Protein AF-A0A3A4ZNN9-F1 (afdb_monomer_lite)

Structure (mmCIF, N/CA/C/O backbone):
data_AF-A0A3A4ZNN9-F1
#
_entry.id   AF-A0A3A4ZNN9-F1
#
loop_
_atom_site.group_PDB
_atom_site.id
_atom_site.type_symbol
_atom_site.label_atom_id
_atom_site.label_alt_id
_atom_site.label_comp_id
_atom_site.label_asym_id
_atom_site.label_entity_id
_atom_site.label_seq_id
_atom_site.pdbx_PDB_ins_code
_atom_site.Cartn_x
_atom_site.Cartn_y
_atom_site.Cartn_z
_atom_site.occupancy
_atom_site.B_iso_or_equiv
_atom_site.auth_seq_id
_atom_site.auth_comp_id
_atom_site.auth_asym_id
_atom_site.auth_atom_id
_atom_site.pdbx_PDB_model_num
ATOM 1 N N . LYS A 1 1 ? -0.659 -15.691 0.644 1.00 76.62 1 LYS A N 1
ATOM 2 C CA . LYS A 1 1 ? -0.048 -16.560 -0.401 1.00 76.62 1 LYS A CA 1
ATOM 3 C C . LYS A 1 1 ? 0.204 -15.846 -1.738 1.00 76.62 1 LYS A C 1
ATOM 5 O O . LYS A 1 1 ? 1.299 -15.991 -2.253 1.00 76.62 1 LYS A O 1
ATOM 10 N N . ALA A 1 2 ? -0.727 -15.054 -2.300 1.00 87.44 2 ALA A N 1
ATOM 11 C CA . ALA A 1 2 ? -0.527 -14.409 -3.616 1.00 87.44 2 ALA A CA 1
ATOM 12 C C . ALA A 1 2 ? 0.765 -13.566 -3.726 1.00 87.44 2 ALA A C 1
ATOM 14 O O . ALA A 1 2 ? 1.509 -13.723 -4.688 1.00 87.44 2 ALA A O 1
ATOM 15 N N . VAL A 1 3 ? 1.066 -12.752 -2.705 1.00 88.44 3 VAL A N 1
ATOM 16 C CA . VAL A 1 3 ? 2.299 -11.942 -2.631 1.00 88.44 3 VAL A CA 1
ATOM 17 C C . VAL A 1 3 ? 3.561 -12.810 -2.551 1.00 88.44 3 VAL A C 1
ATOM 19 O O . VAL A 1 3 ? 4.533 -12.549 -3.249 1.00 88.44 3 VAL A O 1
ATOM 22 N N . GLN A 1 4 ? 3.540 -13.874 -1.741 1.00 89.44 4 GLN A N 1
ATOM 23 C CA . GLN A 1 4 ? 4.664 -14.815 -1.612 1.00 89.44 4 GLN A CA 1
ATOM 24 C C . GLN A 1 4 ? 4.959 -15.534 -2.935 1.00 89.44 4 GLN A C 1
ATOM 26 O O . GLN A 1 4 ? 6.116 -15.749 -3.266 1.00 89.44 4 GLN A O 1
ATOM 31 N N . LEU A 1 5 ? 3.916 -15.850 -3.708 1.00 93.62 5 LEU A N 1
ATOM 32 C CA . LEU A 1 5 ? 4.018 -16.479 -5.027 1.00 93.62 5 LEU A CA 1
ATOM 33 C C . LEU A 1 5 ? 4.290 -15.478 -6.163 1.00 93.62 5 LEU A C 1
ATOM 35 O O . LEU A 1 5 ? 4.192 -15.856 -7.327 1.00 93.62 5 LEU A O 1
ATOM 39 N N . LYS A 1 6 ? 4.549 -14.198 -5.853 1.00 94.31 6 LYS A N 1
ATOM 40 C CA . LYS A 1 6 ? 4.762 -13.117 -6.833 1.00 94.31 6 LYS A CA 1
ATOM 41 C C . LYS A 1 6 ? 3.646 -12.997 -7.888 1.00 94.31 6 LYS A C 1
ATOM 43 O O . LYS A 1 6 ? 3.847 -12.458 -8.975 1.00 94.31 6 LYS A O 1
ATOM 48 N N . ASN A 1 7 ? 2.433 -13.462 -7.576 1.00 96.25 7 ASN A N 1
ATOM 49 C CA . ASN A 1 7 ? 1.313 -13.424 -8.511 1.00 96.25 7 ASN A CA 1
ATOM 50 C C . ASN A 1 7 ? 0.651 -12.040 -8.474 1.00 96.25 7 ASN A C 1
ATOM 52 O O . ASN A 1 7 ? -0.259 -11.794 -7.676 1.00 96.25 7 ASN A O 1
ATOM 56 N N . LYS A 1 8 ? 1.124 -11.147 -9.351 1.00 96.50 8 LYS A N 1
ATOM 57 C CA . LYS A 1 8 ? 0.707 -9.737 -9.426 1.00 96.50 8 LYS A CA 1
ATOM 58 C C . LYS A 1 8 ? -0.808 -9.590 -9.600 1.00 96.50 8 LYS A C 1
ATOM 60 O O . LYS A 1 8 ? -1.437 -8.845 -8.855 1.00 96.50 8 LYS A O 1
ATOM 65 N N . ILE A 1 9 ? -1.408 -10.355 -10.517 1.00 95.50 9 ILE A N 1
ATOM 66 C CA . ILE A 1 9 ? -2.849 -10.287 -10.814 1.00 95.50 9 ILE A CA 1
ATOM 67 C C . ILE A 1 9 ? -3.674 -10.680 -9.585 1.00 95.50 9 ILE A C 1
ATOM 69 O O . ILE A 1 9 ? -4.559 -9.932 -9.170 1.00 95.50 9 ILE A O 1
ATOM 73 N N . ARG A 1 10 ? -3.365 -11.824 -8.958 1.00 96.75 10 ARG A N 1
ATOM 74 C CA . ARG A 1 10 ? -4.096 -12.280 -7.764 1.00 96.75 10 ARG A CA 1
ATOM 75 C C . ARG A 1 10 ? -3.905 -11.342 -6.579 1.00 96.75 10 ARG A C 1
ATOM 77 O O . ARG A 1 10 ? -4.840 -11.159 -5.811 1.00 96.75 10 ARG A O 1
ATOM 84 N N . ALA A 1 11 ? -2.720 -10.759 -6.415 1.00 96.75 11 ALA A N 1
ATOM 85 C CA . ALA A 1 11 ? -2.468 -9.814 -5.336 1.00 96.75 11 ALA A CA 1
ATOM 86 C C . ALA A 1 11 ? -3.244 -8.501 -5.523 1.00 96.75 11 ALA A C 1
ATOM 88 O O . ALA A 1 11 ? -3.866 -8.032 -4.574 1.00 96.75 11 ALA A O 1
ATOM 89 N N . GLN A 1 12 ? -3.279 -7.949 -6.741 1.00 97.25 12 GLN A N 1
ATOM 90 C CA . GLN A 1 12 ? -4.106 -6.778 -7.055 1.00 97.25 12 GLN A CA 1
ATOM 91 C C . GLN A 1 12 ? -5.592 -7.064 -6.820 1.00 97.25 12 GLN A C 1
ATOM 93 O O . GLN A 1 12 ? -6.267 -6.277 -6.163 1.00 97.25 12 GLN A O 1
ATOM 98 N N . ALA A 1 13 ? -6.092 -8.203 -7.311 1.00 96.88 13 ALA A N 1
ATOM 99 C CA . ALA A 1 13 ? -7.482 -8.605 -7.111 1.00 96.88 13 ALA A CA 1
ATOM 100 C C . ALA A 1 13 ? -7.822 -8.750 -5.620 1.00 96.88 13 ALA A C 1
ATOM 102 O O . ALA A 1 13 ? -8.837 -8.229 -5.173 1.00 96.88 13 ALA A O 1
ATOM 103 N N . ALA A 1 14 ? -6.943 -9.381 -4.835 1.00 96.19 14 ALA A N 1
ATOM 104 C CA . ALA A 1 14 ? -7.132 -9.511 -3.394 1.00 96.19 14 ALA A CA 1
ATOM 105 C C . ALA A 1 14 ? -7.199 -8.146 -2.692 1.00 96.19 14 ALA A C 1
ATOM 107 O O . ALA A 1 14 ? -8.069 -7.945 -1.855 1.00 96.19 14 ALA A O 1
ATOM 108 N N . MET A 1 15 ? -6.334 -7.193 -3.052 1.00 95.88 15 MET A N 1
ATOM 109 C CA . MET A 1 15 ? -6.370 -5.841 -2.476 1.00 95.88 15 MET A CA 1
ATOM 110 C C . MET A 1 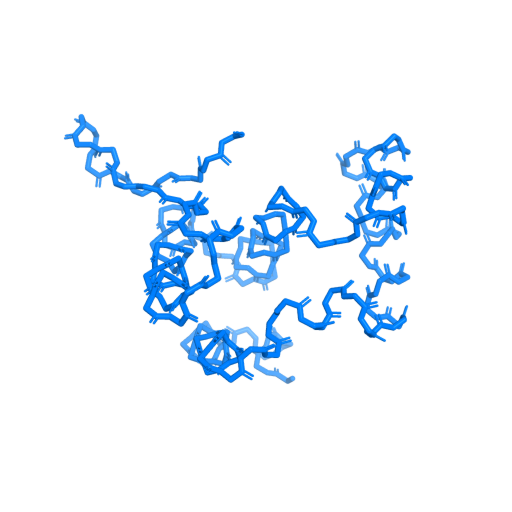15 ? -7.672 -5.105 -2.795 1.00 95.88 15 MET A C 1
ATOM 112 O O . MET A 1 15 ? -8.194 -4.402 -1.935 1.00 95.88 15 MET A O 1
ATOM 116 N N . LEU A 1 16 ? -8.203 -5.270 -4.011 1.00 96.69 16 LEU A N 1
ATOM 117 C CA . LEU A 1 16 ? -9.486 -4.678 -4.391 1.00 96.69 16 LEU A CA 1
ATOM 118 C C . LEU A 1 16 ? -10.638 -5.294 -3.595 1.00 96.69 16 LEU A C 1
ATOM 120 O O . LEU A 1 16 ? -11.416 -4.545 -3.020 1.00 96.69 16 LEU A O 1
ATOM 124 N N . VAL A 1 17 ? -10.691 -6.624 -3.477 1.00 96.44 17 VAL A N 1
ATOM 125 C CA . VAL A 1 17 ? -11.717 -7.312 -2.672 1.00 96.44 17 VAL A CA 1
ATOM 126 C C . VAL A 1 17 ? -11.640 -6.897 -1.202 1.00 96.44 17 VAL A C 1
ATOM 128 O O . VAL A 1 17 ? -12.660 -6.595 -0.594 1.00 96.44 17 VAL A O 1
ATOM 131 N N . LEU A 1 18 ? -10.434 -6.818 -0.629 1.00 94.62 18 LEU A N 1
ATOM 132 C CA . LEU A 1 18 ? -10.253 -6.354 0.748 1.00 94.62 18 LEU A CA 1
ATOM 133 C C . LEU A 1 18 ? -10.705 -4.898 0.927 1.00 94.62 18 LEU A C 1
ATOM 135 O O . LEU A 1 18 ? -11.238 -4.560 1.978 1.00 94.62 18 LEU A O 1
ATOM 139 N N . ALA A 1 19 ? -10.500 -4.032 -0.069 1.00 94.31 19 ALA A N 1
ATOM 140 C CA . ALA A 1 19 ? -10.992 -2.657 -0.027 1.00 94.31 19 ALA A CA 1
ATOM 141 C C . ALA A 1 19 ? -12.523 -2.588 -0.143 1.00 94.31 19 ALA A C 1
ATOM 143 O O . ALA A 1 19 ? -13.145 -1.807 0.568 1.00 94.31 19 ALA A O 1
ATOM 144 N N . GLU A 1 20 ? -13.132 -3.404 -1.008 1.00 94.38 20 GLU A N 1
ATOM 145 C CA . GLU A 1 20 ? -14.593 -3.484 -1.172 1.00 94.38 20 GLU A CA 1
ATOM 146 C C . GLU A 1 20 ? -15.294 -3.976 0.095 1.00 94.38 20 GLU A C 1
ATOM 148 O O . GLU A 1 20 ? -16.408 -3.550 0.384 1.00 94.38 20 GLU A O 1
ATOM 153 N N . GLN A 1 21 ? -14.634 -4.850 0.852 1.00 93.38 21 GLN A N 1
ATOM 154 C CA . GLN A 1 21 ? -15.141 -5.413 2.101 1.00 93.38 21 GLN A CA 1
ATOM 155 C C . GLN A 1 21 ? -14.712 -4.631 3.346 1.00 93.38 21 GLN A C 1
ATOM 157 O O . GLN A 1 21 ? -14.925 -5.109 4.455 1.00 93.38 21 GLN A O 1
ATOM 162 N N . ASP A 1 22 ? -14.081 -3.463 3.187 1.00 89.00 22 ASP A N 1
ATOM 163 C CA . ASP A 1 22 ? -13.598 -2.653 4.308 1.00 89.00 22 ASP A CA 1
ATOM 164 C C . ASP A 1 22 ? -12.575 -3.358 5.225 1.00 89.00 22 ASP A C 1
ATOM 166 O O . ASP A 1 22 ? -12.318 -2.910 6.336 1.00 89.00 22 ASP A O 1
ATOM 170 N N . TYR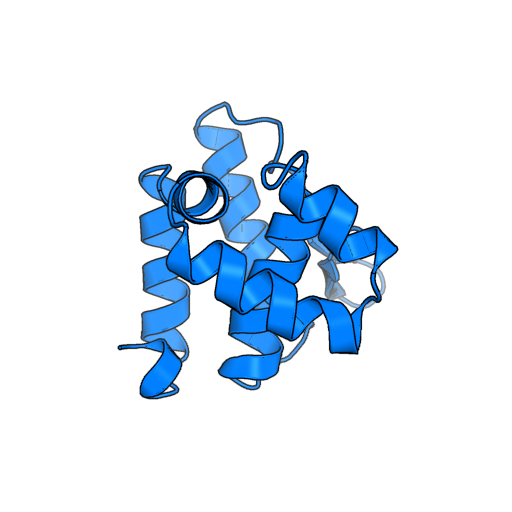 A 1 23 ? -11.932 -4.426 4.750 1.00 92.00 23 TYR A N 1
ATOM 171 C CA . TYR A 1 23 ? -10.883 -5.137 5.484 1.00 92.00 23 TYR A CA 1
ATOM 172 C C . TYR A 1 23 ? -9.490 -4.558 5.241 1.00 92.00 23 TYR A C 1
ATOM 174 O O . TYR A 1 23 ? -8.592 -4.725 6.066 1.00 92.00 23 TYR A O 1
ATOM 182 N N . LEU A 1 24 ? -9.269 -3.887 4.106 1.00 90.25 24 LEU A N 1
ATOM 183 C CA . LEU A 1 24 ? -7.942 -3.375 3.763 1.00 90.25 24 LEU A CA 1
ATOM 184 C C . LEU A 1 24 ? -7.481 -2.258 4.712 1.00 90.25 24 LEU A C 1
ATOM 186 O O . LEU A 1 24 ? -6.284 -2.109 4.933 1.00 90.25 24 LEU A O 1
ATOM 190 N N . ASP A 1 25 ? -8.390 -1.460 5.271 1.00 87.12 25 ASP A N 1
ATOM 191 C CA . ASP A 1 25 ? -8.020 -0.480 6.292 1.00 87.12 25 ASP A CA 1
ATOM 192 C C . ASP A 1 25 ? -7.947 -1.075 7.693 1.00 87.12 25 ASP A C 1
ATOM 194 O O . ASP A 1 25 ? -7.040 -0.720 8.446 1.00 87.12 25 ASP A O 1
ATOM 198 N N . GLN A 1 26 ? -8.841 -2.009 8.009 1.00 91.69 26 GLN A N 1
ATOM 199 C CA . GLN A 1 26 ? -8.829 -2.754 9.265 1.00 91.69 26 GLN A CA 1
ATOM 200 C C . GLN A 1 26 ? -7.534 -3.538 9.452 1.00 91.69 26 GLN A C 1
ATOM 202 O O . GLN A 1 26 ? -6.964 -3.491 10.534 1.00 91.69 26 GLN A O 1
ATOM 207 N N . ILE A 1 27 ? -6.985 -4.172 8.409 1.00 92.50 27 ILE A N 1
ATOM 208 C CA . ILE A 1 27 ? -5.772 -4.995 8.547 1.00 92.50 27 ILE A CA 1
ATOM 209 C C . ILE A 1 27 ? -4.560 -4.196 9.056 1.00 92.50 27 ILE A C 1
ATOM 211 O O . ILE A 1 27 ? -3.727 -4.733 9.777 1.00 92.50 27 ILE A O 1
ATOM 215 N N . LEU A 1 28 ? -4.464 -2.899 8.736 1.00 91.44 28 LEU A N 1
ATOM 216 C CA . LEU A 1 28 ? -3.388 -2.042 9.249 1.00 91.44 28 LEU A CA 1
ATOM 217 C C . LEU A 1 28 ? -3.583 -1.664 10.721 1.00 91.44 28 LEU A C 1
ATOM 219 O O . LEU A 1 28 ? -2.617 -1.288 11.380 1.00 91.44 28 LEU A O 1
ATOM 223 N N . VAL A 1 29 ? -4.813 -1.740 11.226 1.00 92.38 29 VAL A N 1
ATOM 224 C CA . VAL A 1 29 ? -5.178 -1.383 12.600 1.00 92.38 29 VAL A CA 1
ATOM 225 C C . VAL A 1 29 ? -5.212 -2.620 13.495 1.00 92.38 29 VAL A C 1
ATOM 227 O O . VAL A 1 29 ? -4.679 -2.576 14.596 1.00 92.38 29 VAL A O 1
ATOM 230 N N . GLU A 1 30 ? -5.794 -3.718 13.026 1.00 93.81 30 GLU A N 1
ATOM 231 C CA . GLU A 1 30 ? -6.199 -4.870 13.837 1.00 93.81 30 GLU A CA 1
ATOM 232 C C . GLU A 1 30 ? -5.185 -6.024 13.807 1.00 93.81 30 GLU A C 1
ATOM 234 O O . GLU A 1 30 ? -5.065 -6.754 14.788 1.00 93.81 30 GLU A O 1
ATOM 239 N N . ASP A 1 31 ? -4.410 -6.187 12.728 1.00 94.69 31 ASP A N 1
ATOM 240 C CA . ASP A 1 31 ? -3.427 -7.274 12.629 1.00 94.69 31 ASP A CA 1
ATOM 241 C C . ASP A 1 31 ? -2.102 -6.888 13.310 1.00 94.69 31 ASP A C 1
ATOM 243 O O . ASP A 1 31 ? -1.193 -6.308 12.710 1.00 94.69 31 ASP A O 1
ATOM 247 N N . ASP A 1 32 ? -1.978 -7.243 14.591 1.00 94.50 32 ASP A N 1
ATOM 248 C CA . ASP A 1 32 ? -0.782 -7.020 15.411 1.00 94.50 32 ASP A CA 1
ATOM 249 C C . ASP A 1 32 ? 0.509 -7.563 14.783 1.00 94.50 32 ASP A C 1
ATOM 251 O O . ASP A 1 32 ? 1.574 -6.948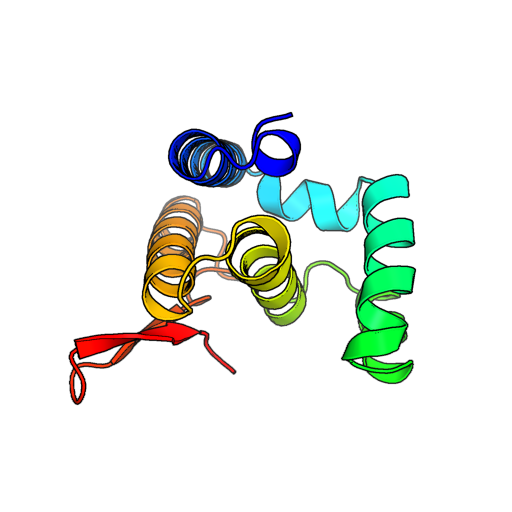 14.911 1.00 94.50 32 ASP A O 1
ATOM 255 N N . ASN A 1 33 ? 0.439 -8.721 14.123 1.00 95.00 33 ASN A N 1
ATOM 256 C CA . ASN A 1 33 ? 1.612 -9.358 13.533 1.00 95.00 33 ASN A CA 1
ATOM 257 C C . ASN A 1 33 ? 2.065 -8.586 12.299 1.00 95.00 33 ASN A C 1
ATOM 259 O O . ASN A 1 33 ? 3.258 -8.301 12.154 1.00 95.00 33 ASN A O 1
ATOM 263 N N . LEU A 1 34 ? 1.116 -8.192 11.447 1.00 93.69 34 LEU A N 1
ATOM 264 C CA . LEU A 1 34 ? 1.392 -7.326 10.312 1.00 93.69 34 LEU A CA 1
ATOM 265 C C . LEU A 1 34 ? 1.953 -5.982 10.779 1.00 93.69 34 LEU A C 1
ATOM 267 O O . LEU A 1 34 ? 2.967 -5.545 10.238 1.00 93.69 34 LEU A O 1
ATOM 271 N N . ARG A 1 35 ? 1.362 -5.343 11.798 1.00 94.88 35 ARG A N 1
ATOM 272 C CA . ARG A 1 35 ? 1.868 -4.060 12.309 1.00 94.88 35 ARG A CA 1
ATOM 273 C C . ARG A 1 35 ? 3.304 -4.182 12.804 1.00 94.88 35 ARG A C 1
ATOM 275 O O . ARG A 1 35 ? 4.145 -3.400 12.374 1.00 94.88 35 ARG A O 1
ATOM 282 N N . LYS A 1 36 ? 3.615 -5.177 13.645 1.00 95.81 36 LYS A N 1
ATOM 283 C CA . LYS A 1 36 ? 4.987 -5.420 14.138 1.00 95.81 36 LYS A CA 1
ATOM 284 C C . LYS A 1 36 ? 5.967 -5.626 12.986 1.00 95.81 36 LYS A C 1
ATOM 286 O O . LYS A 1 36 ? 7.050 -5.043 12.978 1.00 95.81 36 LYS A O 1
ATOM 291 N N . PHE A 1 37 ? 5.568 -6.410 11.989 1.00 95.25 37 PHE A N 1
ATOM 292 C CA . PHE A 1 37 ? 6.372 -6.640 10.797 1.00 95.25 37 PHE A CA 1
ATOM 293 C C . PHE A 1 37 ? 6.611 -5.354 9.989 1.00 95.25 37 PHE A C 1
ATOM 295 O O . PHE A 1 37 ? 7.749 -5.070 9.601 1.00 95.25 37 PHE A O 1
ATOM 302 N N . LEU A 1 38 ? 5.564 -4.558 9.757 1.00 96.06 38 LEU A N 1
ATOM 303 C CA . LEU A 1 38 ? 5.661 -3.286 9.044 1.00 96.06 38 LEU A CA 1
ATOM 304 C C . LEU A 1 38 ? 6.511 -2.281 9.817 1.00 96.06 38 LEU A C 1
ATOM 306 O O . LEU A 1 38 ? 7.330 -1.624 9.197 1.00 96.06 38 LEU A O 1
ATOM 310 N N . ILE A 1 39 ? 6.404 -2.205 11.145 1.00 96.50 39 ILE A N 1
ATOM 311 C CA . ILE A 1 39 ? 7.243 -1.335 11.985 1.00 96.50 39 ILE A CA 1
ATOM 312 C C . ILE A 1 39 ? 8.721 -1.668 11.793 1.00 96.50 39 ILE A C 1
ATOM 314 O O . ILE A 1 39 ? 9.519 -0.777 11.516 1.00 96.50 39 ILE A O 1
ATOM 318 N N . VAL A 1 40 ? 9.099 -2.946 11.879 1.00 96.25 40 VAL A N 1
ATOM 319 C CA . VAL A 1 40 ? 10.497 -3.357 11.676 1.00 96.25 40 VAL A CA 1
ATOM 320 C C . VAL A 1 40 ? 10.957 -3.026 10.254 1.00 96.25 40 VAL A C 1
ATOM 322 O O . VAL A 1 40 ? 12.020 -2.435 10.066 1.00 96.25 40 VAL A O 1
ATOM 325 N N . THR A 1 41 ? 10.129 -3.343 9.257 1.00 94.81 41 THR A N 1
ATOM 326 C CA . THR A 1 41 ? 10.438 -3.113 7.838 1.00 94.81 41 THR A CA 1
ATOM 327 C C . THR A 1 41 ? 10.573 -1.621 7.513 1.00 94.81 41 THR A C 1
ATOM 329 O O . THR A 1 41 ? 11.508 -1.194 6.838 1.00 94.81 41 THR A O 1
ATOM 332 N N . TRP A 1 42 ? 9.652 -0.800 8.011 1.00 96.75 42 TRP A N 1
ATOM 333 C CA . TRP A 1 42 ? 9.580 0.633 7.747 1.00 96.75 42 TRP A CA 1
ATOM 334 C C . TRP A 1 42 ? 10.549 1.444 8.593 1.00 96.75 42 TRP A C 1
ATOM 336 O O . TRP A 1 42 ? 10.968 2.503 8.136 1.00 96.75 42 TRP A O 1
ATOM 346 N N . ARG A 1 43 ? 10.977 0.967 9.768 1.00 96.44 43 ARG A N 1
ATOM 347 C CA . ARG A 1 43 ? 11.970 1.682 10.585 1.00 96.44 43 ARG A CA 1
ATOM 348 C C . ARG A 1 43 ? 13.303 1.814 9.856 1.00 96.44 43 ARG A C 1
ATOM 350 O O . ARG A 1 43 ? 13.907 2.879 9.911 1.00 96.44 43 ARG A O 1
ATOM 357 N N . ALA A 1 44 ? 13.725 0.774 9.137 1.00 93.06 44 ALA A N 1
ATOM 358 C CA . ALA A 1 44 ? 14.942 0.816 8.326 1.00 93.06 44 ALA A CA 1
ATOM 359 C C . ALA A 1 44 ? 14.821 1.763 7.118 1.00 93.06 44 ALA A C 1
ATOM 361 O O . ALA A 1 44 ? 15.803 2.382 6.723 1.00 93.06 44 ALA A O 1
ATOM 362 N N . LYS A 1 45 ? 13.620 1.885 6.540 1.00 94.12 45 LYS A N 1
ATOM 363 C CA . LYS A 1 45 ? 13.384 2.635 5.298 1.00 94.12 45 LYS A CA 1
ATOM 364 C C . LYS A 1 45 ? 13.030 4.109 5.519 1.00 94.12 45 LYS A C 1
ATOM 366 O O . LYS A 1 45 ? 13.516 4.973 4.800 1.00 94.12 45 LYS A O 1
ATOM 371 N N . TYR A 1 46 ? 12.157 4.382 6.481 1.00 95.94 46 TYR A N 1
ATOM 372 C CA . TYR A 1 46 ? 11.554 5.696 6.730 1.00 95.94 46 TYR A CA 1
ATOM 373 C C . TYR A 1 46 ? 11.973 6.306 8.078 1.00 95.94 46 TYR A C 1
ATOM 375 O O . TYR A 1 46 ? 11.659 7.461 8.357 1.00 95.94 46 TYR A O 1
ATOM 383 N N . GLY A 1 47 ? 12.687 5.551 8.918 1.00 96.50 47 GLY A N 1
ATOM 384 C CA . GLY A 1 47 ? 13.191 6.014 10.207 1.00 96.50 47 GLY A CA 1
ATOM 385 C C . GLY A 1 47 ? 12.198 5.880 11.365 1.00 96.50 47 GLY A C 1
ATOM 386 O O . GLY A 1 47 ? 11.026 5.530 11.205 1.00 96.50 47 GLY A O 1
ATOM 387 N N . LYS A 1 48 ? 12.698 6.163 12.575 1.00 96.69 48 LYS A N 1
ATOM 388 C CA . LYS A 1 48 ? 11.962 5.980 13.835 1.00 96.69 48 LYS A CA 1
ATOM 389 C C . LYS A 1 48 ? 10.690 6.827 13.904 1.00 96.69 48 LYS A C 1
ATOM 391 O O . LYS A 1 48 ? 9.637 6.291 14.233 1.00 96.69 48 LYS A O 1
ATOM 396 N N . THR A 1 49 ? 10.772 8.108 13.546 1.00 97.44 49 THR A N 1
ATOM 397 C CA . THR A 1 49 ? 9.640 9.047 13.612 1.00 97.44 49 THR A CA 1
ATOM 398 C C . THR A 1 49 ? 8.433 8.542 12.826 1.00 97.44 49 THR A C 1
ATOM 400 O O . THR A 1 49 ? 7.327 8.515 13.356 1.00 97.44 49 THR A O 1
ATOM 403 N N . PHE A 1 50 ? 8.648 8.049 11.602 1.00 97.12 50 PHE A N 1
ATOM 404 C CA . PHE A 1 50 ? 7.577 7.507 10.765 1.00 97.12 50 PHE A CA 1
ATOM 405 C C . PHE A 1 50 ? 6.894 6.296 11.416 1.00 97.12 50 PHE A C 1
ATOM 407 O O . PHE A 1 50 ? 5.669 6.188 11.415 1.00 97.12 50 PHE A O 1
ATOM 414 N N . THR A 1 51 ? 7.682 5.391 12.002 1.00 96.94 51 THR A N 1
ATOM 415 C CA . THR A 1 51 ? 7.140 4.202 12.676 1.00 96.94 51 THR A CA 1
ATOM 416 C C . THR A 1 51 ? 6.425 4.522 13.982 1.00 96.94 51 THR A C 1
ATOM 418 O O . THR A 1 51 ? 5.396 3.918 14.259 1.00 96.94 51 THR A O 1
ATOM 421 N N . ASP A 1 52 ? 6.901 5.509 14.742 1.00 97.31 52 ASP A N 1
ATOM 422 C CA . ASP A 1 52 ? 6.242 5.938 15.978 1.00 97.31 52 ASP A CA 1
ATOM 423 C C . ASP A 1 52 ? 4.874 6.584 15.675 1.00 97.31 52 ASP A C 1
ATOM 425 O O . ASP A 1 52 ? 3.916 6.437 16.433 1.00 97.31 52 ASP A O 1
ATOM 429 N N . GLU A 1 53 ? 4.755 7.294 14.550 1.00 97.06 53 GLU A N 1
ATOM 430 C CA . GLU A 1 53 ? 3.472 7.819 14.073 1.00 97.06 53 GLU A CA 1
ATOM 431 C C . GLU A 1 53 ? 2.532 6.705 13.595 1.00 97.06 53 GLU A C 1
ATOM 433 O O . GLU A 1 53 ? 1.329 6.774 13.856 1.00 97.06 53 GLU A O 1
ATOM 438 N N . PHE A 1 54 ? 3.071 5.676 12.930 1.00 96.44 54 PHE A N 1
ATOM 439 C CA . PHE A 1 54 ? 2.298 4.507 12.506 1.00 96.44 54 PHE A CA 1
ATOM 440 C C . PHE A 1 54 ? 1.730 3.749 13.704 1.00 96.44 54 PHE A C 1
ATOM 442 O O . PHE A 1 54 ? 0.556 3.397 13.697 1.00 96.44 54 PHE A O 1
ATOM 449 N N . GLU A 1 55 ? 2.527 3.557 14.754 1.00 95.31 55 GLU A N 1
ATOM 450 C CA . GLU A 1 55 ? 2.082 2.917 15.994 1.00 95.31 55 GLU A CA 1
ATOM 451 C C . GLU A 1 55 ? 0.940 3.686 16.670 1.00 95.31 55 GLU A C 1
ATOM 453 O O . GLU A 1 55 ? -0.013 3.077 17.151 1.00 95.31 55 GLU A O 1
ATOM 458 N N . LYS A 1 56 ? 1.005 5.024 16.681 1.00 95.75 56 LYS A N 1
ATOM 459 C CA . LYS A 1 56 ? -0.024 5.873 17.303 1.00 95.75 56 LYS A CA 1
ATOM 460 C C . LYS A 1 56 ? -1.319 5.929 16.501 1.00 95.75 56 LYS A C 1
ATOM 462 O O . LYS A 1 56 ? -2.399 5.978 17.083 1.00 95.75 56 LYS A O 1
ATOM 467 N N . ASN A 1 57 ? -1.223 6.012 15.176 1.00 94.44 57 ASN A N 1
ATOM 468 C CA . ASN A 1 57 ? -2.389 6.116 14.307 1.00 94.44 57 ASN A CA 1
ATOM 469 C C . ASN A 1 57 ? -2.137 5.425 12.955 1.00 94.44 57 ASN A C 1
ATOM 471 O O . ASN A 1 57 ? -1.865 6.097 11.954 1.00 94.44 57 ASN A O 1
ATOM 475 N N . PRO A 1 58 ? -2.299 4.093 12.886 1.00 93.88 58 PRO A N 1
ATOM 476 C CA . PRO A 1 58 ? -2.025 3.332 11.669 1.00 93.88 58 PRO A CA 1
ATOM 477 C C . PRO A 1 58 ? -3.025 3.611 10.541 1.00 93.88 58 PRO A C 1
ATOM 479 O O . PRO A 1 58 ? -2.757 3.326 9.376 1.00 93.88 58 PRO A O 1
ATOM 482 N N . SER A 1 59 ? -4.170 4.220 10.863 1.00 91.94 59 SER A N 1
ATOM 483 C CA . SER A 1 59 ? -5.229 4.516 9.898 1.00 91.94 59 SER A CA 1
ATOM 484 C C . SER A 1 59 ? -4.936 5.725 9.002 1.00 91.94 59 SER A C 1
ATOM 486 O O . SER A 1 59 ? -5.704 5.995 8.074 1.00 91.94 59 SER A O 1
ATOM 488 N N . GLN A 1 60 ? -3.845 6.464 9.236 1.00 92.69 60 GLN A N 1
ATOM 489 C CA . GLN A 1 60 ? -3.526 7.621 8.404 1.00 92.69 60 GLN A CA 1
ATOM 490 C C . GLN A 1 60 ? -3.295 7.218 6.945 1.00 92.69 60 GLN A C 1
ATOM 492 O O . GLN A 1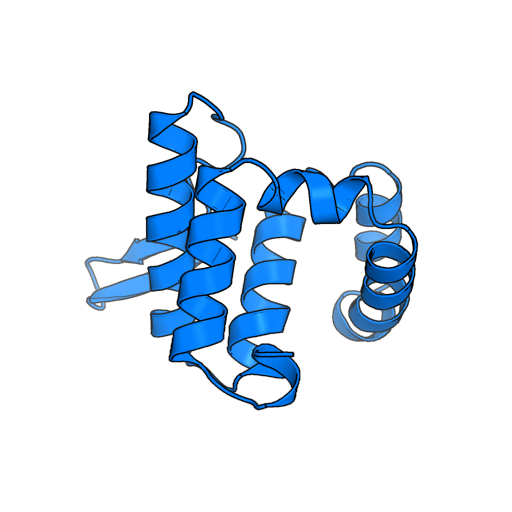 60 ? -2.673 6.206 6.620 1.00 92.69 60 GLN A O 1
ATOM 497 N N . LYS A 1 61 ? -3.753 8.089 6.046 1.00 93.50 61 LYS A N 1
ATOM 498 C CA . LYS A 1 61 ? -3.654 7.933 4.593 1.00 93.50 61 LYS A CA 1
ATOM 499 C C . LYS A 1 61 ? -2.243 7.566 4.112 1.00 93.50 61 LYS A C 1
ATOM 501 O O . LYS A 1 61 ? -2.103 6.680 3.273 1.00 93.50 61 LYS A O 1
ATOM 506 N N . LYS A 1 62 ? -1.203 8.207 4.654 1.00 94.44 62 LYS A N 1
ATOM 507 C CA . LYS A 1 62 ? 0.191 7.953 4.258 1.00 94.44 62 LYS A CA 1
ATOM 508 C C . LYS A 1 62 ? 0.643 6.516 4.530 1.00 94.44 62 LYS A C 1
ATOM 510 O O . LYS A 1 62 ? 1.410 5.972 3.749 1.00 94.44 62 LYS A O 1
ATOM 515 N N . PHE A 1 63 ? 0.126 5.866 5.576 1.00 95.44 63 PHE A N 1
ATOM 516 C CA . PHE A 1 63 ? 0.463 4.474 5.881 1.00 95.44 63 PHE A CA 1
ATOM 517 C C . PHE A 1 63 ? -0.246 3.500 4.946 1.00 95.44 63 PHE A C 1
ATOM 519 O O . PHE A 1 63 ? 0.366 2.530 4.515 1.00 95.44 63 PHE A O 1
ATOM 526 N N . MET A 1 64 ? -1.483 3.802 4.541 1.00 95.44 64 MET A N 1
ATOM 527 C CA . MET A 1 64 ? -2.158 3.069 3.465 1.00 95.44 64 MET A CA 1
ATOM 528 C C . MET A 1 64 ? -1.373 3.174 2.148 1.00 95.44 64 MET A C 1
ATOM 530 O O . MET A 1 64 ? -1.149 2.167 1.481 1.00 95.44 64 MET A O 1
ATOM 534 N N . VAL A 1 65 ? -0.899 4.375 1.795 1.00 96.12 65 VAL A N 1
ATOM 535 C CA . VAL A 1 65 ? -0.033 4.582 0.621 1.00 96.12 65 VAL A CA 1
ATOM 536 C C . VAL A 1 65 ? 1.255 3.767 0.744 1.00 96.12 65 VAL A C 1
ATOM 538 O O . VAL A 1 65 ? 1.551 2.975 -0.149 1.00 96.12 65 VAL A O 1
ATOM 541 N N . SER A 1 66 ? 1.985 3.886 1.856 1.00 96.44 66 SER A N 1
ATOM 542 C CA . SER A 1 66 ? 3.218 3.124 2.085 1.00 96.44 66 SER A CA 1
ATOM 543 C C . SER A 1 66 ? 2.989 1.617 2.067 1.00 96.44 66 SER A C 1
ATOM 545 O O . SER A 1 66 ? 3.830 0.884 1.556 1.00 96.44 66 SER A O 1
ATOM 547 N N . PHE A 1 67 ? 1.847 1.138 2.560 1.00 96.56 67 PHE A N 1
ATOM 548 C CA . PHE A 1 67 ? 1.488 -0.275 2.509 1.00 96.56 67 PHE A CA 1
ATOM 549 C C . PHE A 1 67 ? 1.235 -0.754 1.080 1.00 96.56 67 PHE A C 1
ATOM 551 O O . PHE A 1 67 ? 1.789 -1.774 0.672 1.00 96.56 67 PHE A O 1
ATOM 558 N N . ILE A 1 68 ? 0.465 -0.004 0.287 1.00 96.88 68 ILE A N 1
ATOM 559 C CA . ILE A 1 68 ? 0.234 -0.336 -1.124 1.00 96.88 68 ILE A CA 1
ATOM 560 C C . ILE A 1 68 ? 1.562 -0.349 -1.888 1.00 96.88 68 ILE A C 1
ATOM 562 O O . ILE A 1 68 ? 1.830 -1.312 -2.606 1.00 96.88 68 ILE A O 1
ATOM 566 N N . ARG A 1 69 ? 2.415 0.669 -1.702 1.00 97.31 69 ARG A N 1
ATOM 567 C CA . ARG A 1 69 ? 3.745 0.733 -2.331 1.00 97.31 69 ARG A CA 1
ATOM 568 C C . ARG A 1 69 ? 4.621 -0.437 -1.904 1.00 97.31 69 ARG A C 1
ATOM 570 O O . ARG A 1 69 ? 5.197 -1.103 -2.755 1.00 97.31 69 ARG A O 1
ATOM 577 N N . TYR A 1 70 ? 4.649 -0.758 -0.615 1.00 96.56 70 TYR A N 1
ATOM 578 C CA . TYR A 1 70 ? 5.384 -1.910 -0.106 1.00 96.56 70 TYR A CA 1
ATOM 579 C C . TYR A 1 70 ? 4.947 -3.209 -0.799 1.00 96.56 70 TYR A C 1
ATOM 581 O O . TYR A 1 70 ? 5.773 -3.946 -1.334 1.00 96.56 70 TYR A O 1
ATOM 589 N N . VAL A 1 71 ? 3.643 -3.490 -0.851 1.00 96.75 71 VAL A N 1
ATOM 590 C CA . VAL A 1 71 ? 3.147 -4.732 -1.460 1.00 96.75 71 VAL A CA 1
ATOM 591 C C . VAL A 1 71 ? 3.368 -4.749 -2.977 1.00 96.75 71 VAL A C 1
ATOM 593 O O . VAL A 1 71 ? 3.795 -5.769 -3.515 1.00 96.75 71 V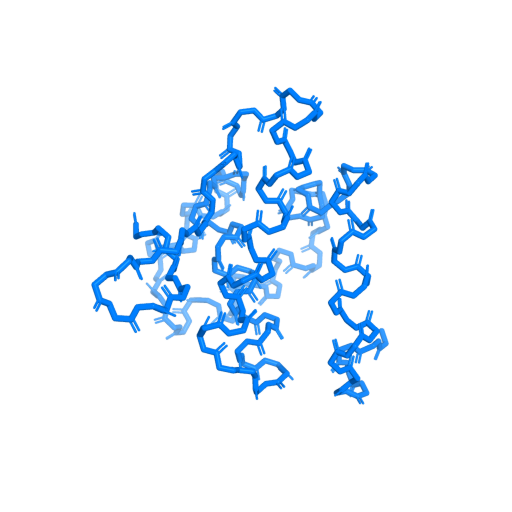AL A O 1
ATOM 596 N N . MET A 1 72 ? 3.076 -3.656 -3.680 1.00 97.94 72 MET A N 1
ATOM 597 C CA . MET A 1 72 ? 3.093 -3.636 -5.146 1.00 97.94 72 MET A CA 1
ATOM 598 C C . MET A 1 72 ? 4.491 -3.392 -5.715 1.00 97.94 72 MET A C 1
ATOM 600 O O . MET A 1 72 ? 4.948 -4.152 -6.566 1.00 97.94 72 MET A O 1
ATOM 604 N N . GLU A 1 73 ? 5.199 -2.378 -5.232 1.00 97.25 73 GLU A N 1
ATOM 605 C CA . GLU A 1 73 ? 6.509 -1.988 -5.763 1.00 97.25 73 GLU A CA 1
ATOM 606 C C . GLU A 1 73 ? 7.598 -2.914 -5.222 1.00 97.25 73 GLU A C 1
ATOM 608 O O . GLU A 1 73 ? 8.343 -3.509 -5.992 1.00 97.25 73 GLU A O 1
ATOM 613 N N . GLU A 1 74 ? 7.663 -3.123 -3.906 1.00 95.25 74 GLU A N 1
ATOM 614 C CA . GLU A 1 74 ? 8.785 -3.863 -3.309 1.00 95.25 74 GLU A CA 1
ATOM 615 C C . GLU A 1 74 ? 8.564 -5.373 -3.334 1.00 95.25 74 GLU A C 1
ATOM 617 O O . GLU A 1 74 ? 9.454 -6.150 -3.682 1.00 95.25 74 GLU A O 1
ATOM 622 N N . ARG A 1 75 ? 7.366 -5.831 -2.954 1.00 96.38 75 ARG A N 1
ATOM 623 C CA . ARG A 1 75 ? 7.093 -7.272 -2.890 1.00 96.38 75 ARG A CA 1
ATOM 624 C C . ARG A 1 75 ? 6.736 -7.858 -4.240 1.00 96.38 75 ARG A C 1
ATOM 626 O O . ARG A 1 75 ? 7.012 -9.038 -4.435 1.00 96.38 75 ARG A O 1
ATOM 633 N N . LEU A 1 76 ? 6.166 -7.087 -5.159 1.00 97.06 76 LEU A N 1
ATOM 634 C CA . LEU A 1 76 ? 5.714 -7.575 -6.464 1.00 97.06 76 LEU A CA 1
ATOM 635 C C . LEU A 1 76 ? 6.459 -6.955 -7.649 1.00 97.06 76 LEU A C 1
ATOM 637 O O . LEU A 1 76 ? 6.161 -7.335 -8.784 1.00 97.06 76 LEU A O 1
ATOM 641 N N . GLU A 1 77 ? 7.432 -6.068 -7.411 1.00 97.06 77 GLU A N 1
ATOM 642 C CA . GLU A 1 77 ? 8.259 -5.449 -8.460 1.00 97.06 77 GLU A CA 1
ATOM 643 C C . GLU A 1 77 ? 7.380 -4.845 -9.564 1.00 97.06 77 GLU A C 1
ATOM 645 O O . GLU A 1 77 ? 7.545 -5.106 -10.760 1.00 97.06 77 GLU A O 1
ATOM 650 N N . MET A 1 78 ? 6.324 -4.146 -9.153 1.00 97.69 78 MET A N 1
ATOM 651 C CA . MET A 1 78 ? 5.496 -3.346 -10.045 1.00 97.69 78 MET A CA 1
ATOM 652 C C . MET A 1 78 ? 6.066 -1.938 -10.161 1.00 97.69 78 MET A C 1
ATOM 654 O O . MET A 1 78 ? 6.736 -1.440 -9.259 1.00 97.69 78 MET A O 1
ATOM 658 N N . THR A 1 79 ? 5.769 -1.283 -11.279 1.00 97.69 79 THR A N 1
ATOM 659 C CA . THR A 1 79 ? 6.118 0.125 -11.464 1.00 97.69 79 THR A CA 1
ATOM 660 C C . THR A 1 79 ? 5.292 1.011 -10.526 1.00 97.69 79 THR A C 1
ATOM 662 O O . THR A 1 79 ? 4.199 0.624 -10.093 1.00 97.69 79 THR A O 1
ATOM 665 N N . GLU A 1 80 ? 5.779 2.221 -10.238 1.00 96.62 80 GLU A N 1
ATOM 666 C CA . GLU A 1 80 ? 4.991 3.217 -9.499 1.00 96.62 80 GLU A CA 1
ATOM 667 C C . GLU A 1 80 ? 3.673 3.512 -10.224 1.00 96.62 80 GLU A C 1
ATOM 669 O O . GLU A 1 80 ? 2.619 3.513 -9.596 1.00 96.62 80 GLU A O 1
ATOM 674 N N . ASN A 1 81 ? 3.708 3.654 -11.552 1.00 97.44 81 ASN A N 1
ATOM 675 C CA . ASN A 1 81 ? 2.520 3.898 -12.366 1.00 97.44 81 ASN A CA 1
ATOM 676 C C . ASN A 1 81 ? 1.447 2.806 -12.181 1.00 97.44 81 ASN A C 1
ATOM 678 O O . ASN A 1 81 ? 0.279 3.108 -11.931 1.00 97.44 81 ASN A O 1
ATOM 682 N N . ASP A 1 82 ? 1.819 1.524 -12.237 1.00 97.62 82 ASP A N 1
ATOM 683 C CA . ASP A 1 82 ? 0.851 0.434 -12.045 1.00 97.62 82 ASP A CA 1
ATOM 684 C C . ASP A 1 82 ? 0.330 0.365 -10.602 1.00 97.62 82 ASP A C 1
ATOM 686 O O . ASP A 1 82 ? -0.853 0.096 -10.363 1.00 97.62 82 ASP A O 1
ATOM 690 N N . SER A 1 83 ? 1.206 0.634 -9.635 1.00 98.00 83 SER A N 1
ATOM 691 C CA . SER A 1 83 ? 0.880 0.626 -8.206 1.00 98.00 83 SER A CA 1
ATOM 692 C C . SER A 1 83 ? -0.067 1.774 -7.843 1.00 98.00 83 SER A C 1
ATOM 694 O O . SER A 1 83 ? -1.085 1.569 -7.176 1.00 98.00 83 SER A O 1
ATOM 696 N N . ALA A 1 84 ? 0.204 2.975 -8.352 1.00 98.06 84 ALA A N 1
ATOM 697 C CA . ALA A 1 84 ? -0.634 4.154 -8.187 1.00 98.06 84 ALA A CA 1
ATOM 698 C C . ALA A 1 84 ? -1.979 3.986 -8.906 1.00 98.06 84 ALA A C 1
ATOM 700 O O . ALA A 1 84 ? -3.024 4.364 -8.372 1.00 98.06 84 ALA A O 1
ATOM 701 N N . ARG A 1 85 ? -2.003 3.333 -10.074 1.00 97.75 85 ARG A N 1
ATOM 702 C CA . ARG A 1 85 ? -3.254 2.984 -10.761 1.00 97.75 85 ARG A CA 1
ATOM 703 C C . ARG A 1 85 ? -4.146 2.079 -9.911 1.00 97.75 85 ARG A C 1
ATOM 705 O O . ARG A 1 85 ? -5.363 2.270 -9.889 1.00 97.75 85 ARG A O 1
ATOM 712 N N . LEU A 1 86 ? -3.572 1.102 -9.204 1.00 97.94 86 LEU A N 1
ATOM 713 C CA . LEU A 1 86 ? -4.320 0.294 -8.236 1.00 97.94 86 LEU A CA 1
ATOM 714 C C . LEU A 1 86 ? -4.850 1.161 -7.086 1.00 97.94 86 LEU A C 1
ATOM 716 O O . LEU A 1 86 ? -6.022 1.046 -6.728 1.00 97.94 86 LEU A O 1
ATOM 720 N N . ALA A 1 87 ? -4.025 2.058 -6.547 1.00 97.44 87 ALA A N 1
ATOM 721 C CA . ALA A 1 87 ? -4.430 2.961 -5.474 1.00 97.44 87 ALA A CA 1
ATOM 722 C C . ALA A 1 87 ? -5.587 3.891 -5.885 1.00 97.44 87 ALA A C 1
ATOM 724 O O . ALA A 1 87 ? -6.493 4.104 -5.084 1.00 97.44 87 ALA A O 1
ATOM 725 N N . VAL A 1 88 ? -5.642 4.358 -7.141 1.00 97.62 88 VAL A N 1
ATOM 726 C CA . VAL A 1 88 ? -6.808 5.088 -7.681 1.00 97.62 88 VAL A CA 1
ATOM 727 C C . VAL A 1 88 ? -8.076 4.233 -7.630 1.00 97.62 88 VAL A C 1
ATOM 729 O O . VAL A 1 88 ? -9.136 4.718 -7.232 1.00 97.62 88 VAL A O 1
ATOM 732 N N . LYS A 1 89 ? -7.996 2.950 -8.005 1.00 97.12 89 LYS A N 1
ATOM 733 C CA . LYS A 1 89 ? -9.153 2.041 -7.932 1.00 97.12 89 LYS A CA 1
ATOM 734 C C . LYS A 1 89 ? -9.631 1.867 -6.489 1.00 97.12 89 LYS A C 1
ATOM 736 O O . LYS A 1 89 ? -10.827 1.986 -6.242 1.00 97.12 89 LYS A O 1
ATOM 741 N N . ILE A 1 90 ? -8.705 1.662 -5.552 1.00 96.56 90 ILE A N 1
ATOM 742 C CA . ILE A 1 90 ? -8.999 1.571 -4.112 1.00 96.56 90 ILE A CA 1
ATOM 743 C C . ILE A 1 90 ? -9.651 2.867 -3.610 1.00 96.56 90 ILE A C 1
ATOM 745 O O . ILE A 1 90 ? -10.662 2.828 -2.915 1.00 96.56 90 ILE A O 1
ATOM 749 N N . SER A 1 91 ? -9.138 4.028 -4.015 1.00 96.00 91 SER A N 1
ATOM 750 C CA . SER A 1 91 ? -9.741 5.318 -3.678 1.00 96.00 91 SER A CA 1
ATOM 751 C C . SER A 1 91 ? -11.165 5.471 -4.188 1.00 96.00 91 SER A C 1
ATOM 753 O O . SER A 1 91 ? -12.022 5.967 -3.460 1.00 96.00 91 SER A O 1
ATOM 755 N N . ASN A 1 92 ? -11.443 5.010 -5.406 1.00 95.69 92 ASN A N 1
ATOM 756 C CA . ASN A 1 92 ? -12.794 5.027 -5.955 1.00 95.69 92 ASN A CA 1
ATOM 757 C C . ASN A 1 92 ? -13.741 4.090 -5.195 1.00 95.69 92 ASN A C 1
ATOM 759 O O . ASN A 1 92 ? -14.907 4.440 -5.025 1.00 95.69 92 ASN A O 1
ATOM 763 N N . ILE A 1 93 ? -13.258 2.936 -4.723 1.00 95.31 93 ILE A N 1
ATOM 764 C CA . ILE A 1 93 ? -14.029 2.025 -3.864 1.00 95.31 93 ILE A CA 1
ATOM 765 C C . ILE A 1 93 ? -14.400 2.735 -2.557 1.00 95.31 93 ILE A C 1
ATOM 767 O O . ILE A 1 93 ? -15.583 2.863 -2.248 1.00 95.31 93 ILE A O 1
ATOM 771 N N . TYR A 1 94 ? -13.422 3.305 -1.849 1.00 93.12 94 TYR A N 1
ATOM 772 C CA . TYR A 1 94 ? -13.685 3.994 -0.582 1.00 93.12 94 TYR A CA 1
ATOM 773 C C . TYR A 1 94 ? -14.536 5.255 -0.728 1.00 93.12 94 TYR A C 1
ATOM 775 O O . TYR A 1 94 ? -15.350 5.563 0.140 1.00 93.12 94 TYR A O 1
ATOM 783 N N . LYS A 1 95 ? -14.397 5.977 -1.844 1.00 93.06 95 LYS A N 1
ATOM 784 C CA . LYS A 1 95 ? -15.280 7.103 -2.160 1.00 93.06 95 LYS A CA 1
ATOM 785 C C . LYS A 1 95 ? -16.735 6.645 -2.292 1.00 93.06 95 LYS A C 1
ATOM 787 O O . LYS A 1 95 ? -17.628 7.328 -1.803 1.00 93.06 95 LYS A O 1
ATOM 792 N N . LYS A 1 96 ? -16.979 5.494 -2.929 1.00 92.31 96 LYS A N 1
ATOM 793 C CA . LYS A 1 96 ? -18.328 4.926 -3.080 1.00 92.31 96 LYS A CA 1
ATOM 794 C C . LYS A 1 96 ? -18.914 4.427 -1.757 1.00 92.31 96 LYS A C 1
ATOM 796 O O . LYS A 1 96 ? -20.120 4.537 -1.582 1.00 92.31 96 LYS A O 1
ATOM 801 N N . SER A 1 97 ? -18.089 3.926 -0.834 1.00 88.81 97 SER A N 1
ATOM 802 C CA . SER A 1 97 ? -18.541 3.477 0.493 1.00 88.81 97 SER A CA 1
ATOM 803 C C . SER A 1 97 ? -18.662 4.601 1.535 1.00 88.81 97 SER A C 1
ATOM 805 O O . SER A 1 97 ? -19.005 4.338 2.683 1.00 88.81 97 SER A O 1
ATOM 807 N N . GLY A 1 98 ? -18.389 5.861 1.168 1.00 87.31 98 GLY A N 1
ATOM 808 C CA . GLY A 1 98 ? -18.460 7.011 2.081 1.00 87.31 98 GLY A CA 1
ATOM 809 C C . GLY A 1 98 ? -17.241 7.174 3.002 1.00 87.31 98 GLY A C 1
ATOM 810 O O . GLY A 1 98 ? -17.213 8.068 3.851 1.00 87.31 98 GLY A O 1
ATOM 811 N N . LYS A 1 99 ? -16.191 6.360 2.828 1.00 79.19 99 LYS A N 1
ATOM 812 C CA . LYS A 1 99 ? -14.936 6.448 3.591 1.00 79.19 99 LYS A CA 1
ATOM 813 C C . LYS A 1 99 ? -14.004 7.520 3.016 1.00 79.19 99 LYS A C 1
ATOM 815 O O . LYS A 1 99 ? -13.006 7.247 2.345 1.00 79.19 99 LYS A O 1
ATOM 820 N N . ASN A 1 100 ? -14.279 8.771 3.373 1.00 82.50 100 ASN A N 1
ATOM 821 C CA . ASN A 1 100 ? -13.554 9.949 2.879 1.00 82.50 100 ASN A CA 1
ATOM 822 C C . ASN A 1 100 ? -12.042 9.962 3.189 1.00 82.50 100 ASN A C 1
ATOM 824 O O . ASN A 1 100 ? -11.288 10.635 2.489 1.00 82.50 100 ASN A O 1
ATOM 828 N N . LYS A 1 101 ? -11.553 9.214 4.190 1.00 87.12 101 LYS A N 1
ATOM 829 C CA . LYS A 1 101 ? -10.121 9.208 4.567 1.00 87.12 101 LYS A CA 1
ATOM 830 C C . LYS A 1 101 ? -9.177 8.678 3.474 1.00 87.12 101 LYS A C 1
ATOM 832 O O . LYS A 1 101 ? -8.017 9.082 3.429 1.00 87.12 101 LYS A O 1
ATOM 837 N N . TYR A 1 102 ? -9.660 7.816 2.575 1.00 90.06 102 TYR A N 1
ATOM 838 C CA . TYR A 1 102 ? -8.845 7.187 1.520 1.00 90.06 102 TYR A CA 1
ATOM 839 C C . TYR A 1 102 ? -9.321 7.501 0.101 1.00 90.06 102 TYR A C 1
ATOM 841 O O . TYR A 1 102 ? -8.877 6.876 -0.862 1.00 90.06 102 TYR A O 1
ATOM 849 N N . GLN A 1 103 ? -10.185 8.500 -0.062 1.00 87.88 103 GLN A N 1
ATOM 850 C CA . GLN A 1 103 ? -10.750 8.863 -1.365 1.00 87.88 103 GLN A CA 1
ATOM 851 C C . GLN A 1 103 ? -9.725 9.428 -2.371 1.00 87.88 103 GLN A C 1
ATOM 853 O O . GLN A 1 103 ? -10.060 9.638 -3.532 1.00 87.88 103 GLN A O 1
ATOM 858 N N . GLN A 1 104 ? -8.484 9.686 -1.943 1.00 91.75 104 GLN A N 1
ATOM 859 C CA . GLN A 1 104 ? -7.430 10.306 -2.754 1.00 91.75 104 GLN A CA 1
ATOM 860 C C . GLN A 1 104 ? -6.045 9.707 -2.456 1.00 91.75 104 GLN A C 1
ATOM 862 O O . GLN A 1 104 ? -5.162 10.417 -2.012 1.00 91.75 104 GLN A O 1
ATOM 867 N N . LEU A 1 105 ? -5.813 8.409 -2.632 1.00 95.44 105 LEU A N 1
ATOM 868 C CA . LEU A 1 105 ? -4.503 7.772 -2.389 1.00 95.44 105 LEU A CA 1
ATOM 869 C C . LEU A 1 105 ? -3.512 8.004 -3.536 1.00 95.44 105 LEU A C 1
ATOM 871 O O . LEU A 1 105 ? -2.314 8.144 -3.305 1.00 95.44 105 LEU A O 1
ATOM 875 N N . ALA A 1 106 ? -4.025 8.099 -4.761 1.00 97.25 106 ALA A N 1
ATOM 876 C CA . ALA A 1 106 ? -3.267 8.392 -5.970 1.00 97.25 106 ALA A CA 1
ATOM 877 C C . ALA A 1 106 ? -4.123 9.189 -6.968 1.00 97.25 106 ALA A C 1
ATOM 879 O O . ALA A 1 106 ? -5.340 9.299 -6.798 1.00 97.25 106 ALA A O 1
ATOM 880 N N . TYR A 1 107 ? -3.492 9.733 -8.006 1.00 96.19 107 TYR A N 1
ATOM 881 C CA . TYR A 1 107 ? -4.127 10.492 -9.084 1.00 96.19 107 TYR A CA 1
ATOM 882 C C . TYR A 1 107 ? -3.467 10.192 -10.435 1.00 96.19 107 TYR A C 1
ATOM 884 O O . TYR A 1 107 ? -2.358 9.666 -10.484 1.00 96.19 107 TYR A O 1
ATOM 892 N N . LEU A 1 108 ? -4.161 10.508 -11.532 1.00 96.25 108 LEU A N 1
ATOM 893 C CA . LEU A 1 108 ? -3.578 10.537 -12.875 1.00 96.25 108 LEU A CA 1
ATOM 894 C C . LEU A 1 108 ? -3.041 11.946 -13.133 1.00 96.25 108 LEU A C 1
ATOM 896 O O . LEU A 1 108 ? -3.820 12.898 -13.181 1.00 96.25 108 LEU A O 1
ATOM 900 N N . ASP A 1 109 ? -1.731 12.076 -13.299 1.00 96.00 109 ASP A N 1
ATOM 901 C CA . ASP A 1 109 ? -1.114 13.304 -13.780 1.00 96.00 109 ASP A CA 1
ATOM 902 C C . ASP A 1 109 ? -1.320 13.394 -15.298 1.00 96.00 109 ASP A C 1
ATOM 904 O O . ASP A 1 109 ? -0.875 12.547 -16.072 1.00 96.00 109 ASP A O 1
ATOM 908 N N . LEU A 1 110 ? -2.059 14.413 -15.737 1.00 94.12 110 LEU A N 1
ATOM 909 C CA . LEU A 1 110 ? -2.396 14.591 -17.148 1.00 94.12 110 LEU A CA 1
ATOM 910 C C . LEU A 1 110 ? -1.211 15.094 -17.981 1.00 94.12 110 LEU A C 1
ATOM 912 O O . LEU A 1 110 ? -1.236 14.942 -19.203 1.00 94.12 110 LEU A O 1
ATOM 916 N N . LYS A 1 111 ? -0.184 15.675 -17.348 1.00 94.94 111 LYS A N 1
ATOM 917 C CA . LYS A 1 111 ? 0.977 16.231 -18.048 1.00 94.94 111 LYS A CA 1
ATOM 918 C C . LYS A 1 111 ? 1.850 15.128 -18.637 1.00 94.94 111 LYS A C 1
ATOM 920 O O . LYS A 1 111 ? 2.247 15.219 -19.794 1.00 94.94 111 LYS A O 1
ATOM 925 N N . ASP A 1 112 ? 2.135 14.094 -17.852 1.00 94.75 112 ASP A N 1
ATOM 926 C CA . ASP A 1 112 ? 2.958 12.950 -18.265 1.00 94.75 112 ASP A CA 1
ATOM 927 C C . ASP A 1 112 ? 2.148 11.663 -18.496 1.00 94.75 112 ASP A C 1
ATOM 929 O O . ASP A 1 112 ? 2.699 10.647 -18.929 1.00 94.75 112 ASP A O 1
ATOM 933 N N . LYS A 1 113 ? 0.827 11.717 -18.275 1.00 95.25 113 LYS A N 1
ATOM 934 C CA . LYS A 1 113 ? -0.110 10.591 -18.405 1.00 95.25 113 LYS A CA 1
ATOM 935 C C . LYS A 1 113 ? 0.265 9.413 -17.498 1.00 95.25 113 LYS A C 1
ATOM 937 O O . LYS A 1 113 ? -0.012 8.265 -17.851 1.00 95.25 113 LYS A O 1
ATOM 942 N N . GLN A 1 114 ? 0.882 9.689 -16.347 1.00 97.31 114 GLN A N 1
ATOM 943 C CA . GLN A 1 114 ? 1.258 8.687 -15.351 1.00 97.31 114 GLN A CA 1
ATOM 944 C C . GLN A 1 114 ? 0.384 8.781 -14.102 1.00 97.31 114 GLN A C 1
ATOM 946 O O . GLN A 1 114 ? -0.012 9.857 -13.655 1.00 97.31 114 GLN A O 1
ATOM 951 N N . PHE A 1 115 ? 0.104 7.635 -13.498 1.00 97.44 115 PHE A N 1
ATOM 952 C CA . PHE A 1 115 ? -0.473 7.578 -12.166 1.00 97.44 115 PHE A CA 1
ATOM 953 C C . PHE A 1 115 ? 0.612 7.833 -11.117 1.00 97.44 115 PHE A C 1
ATOM 955 O O . PHE A 1 115 ? 1.685 7.235 -11.170 1.00 97.44 115 PHE A O 1
ATOM 962 N N . LYS A 1 116 ? 0.308 8.693 -10.142 1.00 97.06 116 LYS A N 1
ATOM 963 C CA . LYS A 1 116 ? 1.206 9.073 -9.045 1.00 97.06 116 LYS A CA 1
ATOM 964 C C . LYS A 1 116 ? 0.493 8.974 -7.708 1.00 97.06 116 LYS A C 1
ATOM 966 O O . LYS A 1 116 ? -0.709 9.226 -7.613 1.00 97.06 116 LYS A O 1
ATOM 971 N N . PHE A 1 117 ? 1.228 8.622 -6.660 1.00 96.50 117 PHE A N 1
ATOM 972 C CA . PHE A 1 117 ? 0.700 8.682 -5.298 1.00 96.50 117 PHE A CA 1
ATOM 973 C C . PHE A 1 117 ? 0.577 10.133 -4.825 1.00 96.50 117 PHE A C 1
ATOM 975 O O . PHE A 1 117 ? 1.364 10.996 -5.213 1.00 96.50 117 PHE A O 1
ATOM 982 N N . PHE A 1 118 ? -0.398 10.400 -3.957 1.00 90.94 118 PHE A N 1
ATOM 983 C CA . PHE A 1 118 ? -0.384 11.647 -3.196 1.00 90.94 118 PHE A CA 1
ATOM 984 C C . PHE A 1 118 ? 0.739 11.582 -2.156 1.00 90.94 118 PHE A C 1
ATOM 986 O O . PHE A 1 118 ? 0.805 10.608 -1.401 1.00 90.94 118 PHE A O 1
ATOM 993 N N . GLN A 1 119 ? 1.602 12.600 -2.157 1.00 70.12 119 GLN A N 1
ATOM 994 C CA . GLN A 1 119 ? 2.632 12.807 -1.136 1.00 70.12 119 GLN A CA 1
ATOM 995 C C . GLN A 1 119 ? 2.011 13.311 0.169 1.00 70.12 119 GLN A C 1
ATOM 997 O O . GLN A 1 119 ? 1.008 14.061 0.093 1.00 70.12 119 GLN A O 1
#

Foldseek 3Di:
DCLVVLPQVVVLVVCLVCLLVVNLLVCLVPVPV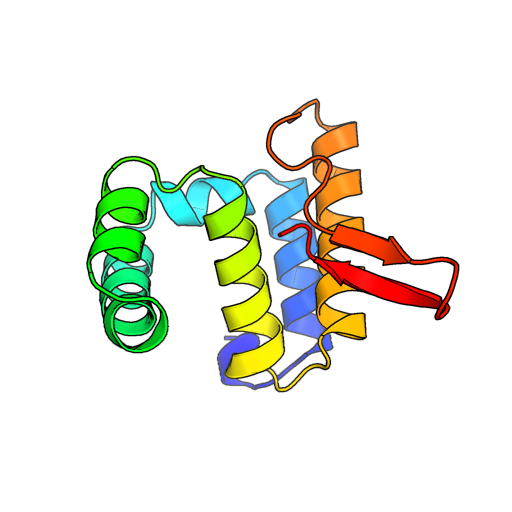VLVVCLVVVCVPPNDVVNVVCVVPVNALVNSLVVLCCSPCVSNVHDQQVSLVSLCSSLVSCVVVVNPRSVAQWDQDPVVRGIHGDD

Radius of gyration: 13.78 Å; chains: 1; bounding box: 34×33×36 Å

pLDDT: mean 94.33, std 4.24, range [70.12, 98.06]

Sequence (119 aa):
KAVQLKNKIRAQAAMLVLAEQDYLDQILVEDDNLRKFLIVTWRAKYGKTFTDEFEKNPSQKKFMVSFIRYVMEERLEMTENDSARLAVKISNIYKKSGKNKYQQLAYLDLKDKQFKFFQ

Secondary structure (DSSP, 8-state):
-TTTTT-HHHHHHHHHHHHHTTHHHHHHHH-HHHHHHHHHHHHHHHHHHHHHHHHH-TTSHHHHHHHHHIIIIIIT---HHHHHHHHHHHHHHHHHTT-GGGTTSEEEETTTTEEEE--